Protein AF-A0A926BIT4-F1 (afdb_monomer)

Mean predicted aligned error: 15.92 Å

Secondary structure (DSSP, 8-state):
-------------------------EEEEEEEEEESSEEEEEEETTEEEEEESTTSEEEEEEEEESPPPSS----EEEEEE-SSEEEEEE---GGGTT-EEEEEE--SSS-EEEEEEEEEE---STTSSSTTSTTSSSSS-----------------

Structure (mmCIF, N/CA/C/O backbone):
data_AF-A0A926BIT4-F1
#
_entry.id   AF-A0A926BIT4-F1
#
loop_
_atom_site.group_PDB
_atom_site.id
_atom_site.type_symbol
_atom_site.label_atom_id
_atom_site.label_alt_id
_atom_site.label_comp_id
_atom_site.label_asym_id
_atom_site.label_entity_id
_atom_site.label_seq_id
_atom_site.pdbx_PDB_ins_code
_atom_site.Cartn_x
_atom_site.Cartn_y
_atom_site.Cartn_z
_atom_site.occupancy
_atom_site.B_iso_or_equiv
_atom_site.auth_seq_id
_atom_site.auth_comp_id
_atom_site.auth_asym_id
_atom_site.auth_atom_id
_atom_site.pdbx_PDB_model_num
ATOM 1 N N . MET A 1 1 ? 23.925 -54.158 18.207 1.00 44.38 1 MET A N 1
ATOM 2 C CA . MET A 1 1 ? 24.521 -53.912 16.873 1.00 44.38 1 MET A CA 1
ATOM 3 C C . MET A 1 1 ? 23.531 -54.494 15.870 1.00 44.38 1 MET A C 1
ATOM 5 O O . MET A 1 1 ? 23.246 -55.670 15.989 1.00 44.38 1 MET A O 1
ATOM 9 N N . THR A 1 2 ? 22.824 -53.754 15.017 1.00 40.56 2 THR A N 1
ATOM 10 C CA . THR A 1 2 ? 23.259 -52.629 14.176 1.00 40.56 2 THR A CA 1
ATOM 11 C C . THR A 1 2 ? 22.025 -51.840 13.711 1.00 40.56 2 THR A C 1
ATOM 13 O O . THR A 1 2 ? 21.039 -52.435 13.290 1.00 40.56 2 THR A O 1
ATOM 16 N N . VAL A 1 3 ? 22.087 -50.508 13.785 1.00 38.81 3 VAL A N 1
ATOM 17 C CA . VAL A 1 3 ? 21.097 -49.577 13.215 1.00 38.81 3 VAL A CA 1
ATOM 18 C C . VAL A 1 3 ? 21.279 -49.522 11.695 1.00 38.81 3 VAL A C 1
ATOM 20 O O . VAL A 1 3 ? 22.412 -49.386 11.233 1.00 38.81 3 VAL A O 1
ATOM 23 N N . ARG A 1 4 ? 20.191 -49.581 10.915 1.00 39.59 4 ARG A N 1
ATOM 24 C CA . ARG A 1 4 ? 20.174 -49.171 9.498 1.00 39.59 4 ARG A CA 1
ATOM 25 C C . ARG A 1 4 ? 18.898 -48.386 9.184 1.00 39.59 4 ARG A C 1
ATOM 27 O O . ARG A 1 4 ? 17.830 -48.672 9.710 1.00 39.59 4 ARG A O 1
ATOM 34 N N . SER A 1 5 ? 19.083 -47.345 8.388 1.00 43.12 5 SER A N 1
ATOM 35 C CA . SER A 1 5 ? 18.340 -46.089 8.378 1.00 43.12 5 SER A CA 1
ATOM 36 C C . SER A 1 5 ? 17.020 -46.077 7.591 1.00 43.12 5 SER A C 1
ATOM 38 O O . SER A 1 5 ? 16.909 -46.663 6.523 1.00 43.12 5 SER A O 1
ATOM 40 N N . ILE A 1 6 ? 16.066 -45.329 8.154 1.00 48.94 6 ILE A N 1
ATOM 41 C CA . ILE A 1 6 ? 15.167 -44.293 7.598 1.00 48.94 6 ILE A CA 1
ATOM 42 C C . ILE A 1 6 ? 15.120 -44.131 6.059 1.00 48.94 6 ILE A C 1
ATOM 44 O O . ILE A 1 6 ? 16.107 -43.717 5.461 1.00 48.94 6 ILE A O 1
ATOM 48 N N . LEU A 1 7 ? 13.942 -44.317 5.443 1.00 46.78 7 LEU A N 1
ATOM 49 C CA . LEU A 1 7 ? 13.045 -43.254 4.924 1.00 46.78 7 LEU A CA 1
ATOM 50 C C . LEU A 1 7 ? 11.909 -43.881 4.093 1.00 46.78 7 LEU A C 1
ATOM 52 O O . LEU A 1 7 ? 12.156 -44.559 3.102 1.00 46.78 7 LEU A O 1
ATOM 56 N N . GLY A 1 8 ? 10.654 -43.601 4.455 1.00 33.56 8 GLY A N 1
ATOM 57 C CA . GLY A 1 8 ? 9.483 -44.122 3.747 1.00 33.56 8 GLY A CA 1
ATOM 58 C C . GLY A 1 8 ? 8.245 -43.243 3.910 1.00 33.56 8 GLY A C 1
ATOM 59 O O . GLY A 1 8 ? 7.362 -43.578 4.679 1.00 33.56 8 GLY A O 1
ATOM 60 N N . ARG A 1 9 ? 8.239 -42.119 3.179 1.00 48.66 9 ARG A N 1
ATOM 61 C CA . ARG A 1 9 ? 7.095 -41.402 2.567 1.00 48.66 9 ARG A CA 1
ATOM 62 C C . ARG A 1 9 ? 5.834 -41.191 3.436 1.00 48.66 9 ARG A C 1
ATOM 64 O O . ARG A 1 9 ? 5.029 -42.089 3.637 1.00 48.66 9 ARG A O 1
ATOM 71 N N . PHE A 1 10 ? 5.618 -39.937 3.841 1.00 40.94 10 PHE A N 1
ATOM 72 C CA . PHE A 1 10 ? 4.396 -39.450 4.486 1.00 40.94 10 PHE A CA 1
ATOM 73 C C . PHE A 1 10 ? 3.155 -39.645 3.599 1.00 40.94 10 PHE A C 1
ATOM 75 O O . PHE A 1 10 ? 3.037 -39.015 2.551 1.00 40.94 10 PHE A O 1
ATOM 82 N N . ALA A 1 11 ? 2.198 -40.445 4.066 1.00 44.91 11 ALA A N 1
ATOM 83 C CA . ALA A 1 11 ? 0.800 -40.368 3.655 1.00 44.91 11 ALA A CA 1
ATOM 84 C C . ALA A 1 11 ? -0.010 -39.900 4.872 1.00 44.91 11 ALA A C 1
ATOM 86 O O . ALA A 1 11 ? -0.473 -40.703 5.676 1.00 44.91 11 ALA A O 1
ATOM 87 N N . GLY A 1 12 ? -0.097 -38.583 5.056 1.00 36.28 12 GLY A N 1
ATOM 88 C CA . GLY A 1 12 ? -0.934 -37.969 6.083 1.00 36.28 12 G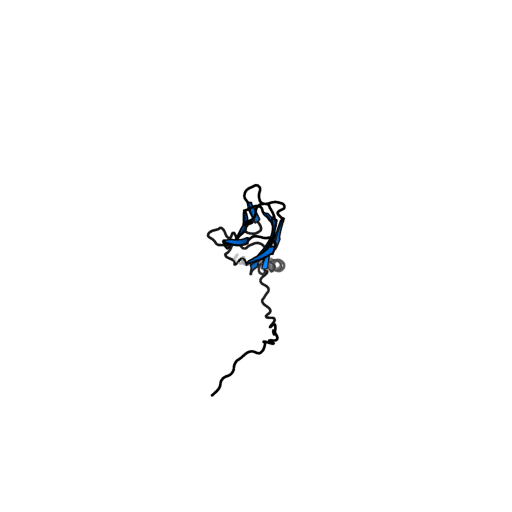LY A CA 1
ATOM 89 C C . GLY A 1 12 ? -2.209 -37.435 5.449 1.00 36.28 12 GLY A C 1
ATOM 90 O O . GLY A 1 12 ? -2.170 -36.431 4.744 1.00 36.28 12 GLY A O 1
ATOM 91 N N . VAL A 1 13 ? -3.329 -38.111 5.694 1.00 45.72 13 VAL A N 1
ATOM 92 C CA . VAL A 1 13 ? -4.675 -37.596 5.424 1.00 45.72 13 VAL A CA 1
ATOM 93 C C . VAL A 1 13 ? -4.857 -36.312 6.237 1.00 45.72 13 VAL A C 1
ATOM 95 O O . VAL A 1 13 ? -4.813 -36.344 7.466 1.00 45.72 13 VAL A O 1
ATOM 98 N N . ALA A 1 14 ? -5.039 -35.174 5.568 1.00 45.28 14 ALA A N 1
ATOM 99 C CA . ALA A 1 14 ? -5.371 -33.920 6.233 1.00 45.28 14 ALA A CA 1
ATOM 100 C C . ALA A 1 14 ? -6.859 -33.934 6.611 1.00 45.28 14 ALA A C 1
ATOM 102 O O . ALA A 1 14 ? -7.733 -33.664 5.789 1.00 45.28 14 ALA A O 1
ATOM 103 N N . MET A 1 15 ? -7.149 -34.274 7.865 1.00 38.84 15 MET A N 1
ATOM 104 C CA . MET A 1 15 ? -8.458 -34.066 8.475 1.00 38.84 15 MET A CA 1
ATOM 105 C C . MET A 1 15 ? -8.663 -32.556 8.665 1.00 38.84 15 MET A C 1
ATOM 107 O O . MET A 1 15 ? -8.082 -31.949 9.562 1.00 38.84 15 MET A O 1
ATOM 111 N N . LEU A 1 16 ? -9.452 -31.930 7.790 1.00 41.47 16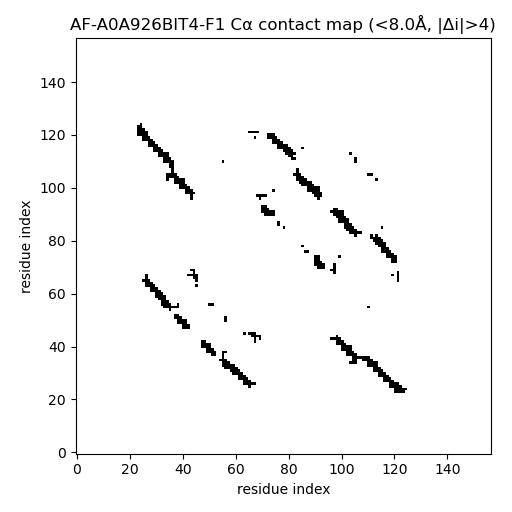 LEU A N 1
ATOM 112 C CA . LEU A 1 16 ? -9.848 -30.529 7.932 1.00 41.47 16 LEU A CA 1
ATOM 113 C C . LEU A 1 16 ? -10.933 -30.432 9.006 1.00 41.47 16 LEU A C 1
ATOM 115 O O . LEU A 1 16 ? -12.116 -30.626 8.740 1.00 41.47 16 LEU A O 1
ATOM 119 N N . LEU A 1 17 ? -10.520 -30.134 10.235 1.00 39.47 17 LEU A N 1
ATOM 120 C CA . LEU A 1 17 ? -11.434 -29.725 11.293 1.00 39.47 17 LEU A CA 1
ATOM 121 C C . LEU A 1 17 ? -11.994 -28.351 10.900 1.00 39.47 17 LEU A C 1
ATOM 123 O O . LEU A 1 17 ? -11.291 -27.343 10.971 1.00 39.47 17 LEU A O 1
ATOM 127 N N . THR A 1 18 ? -13.235 -28.304 10.417 1.00 40.53 18 THR A N 1
ATOM 128 C CA . THR A 1 18 ? -13.899 -27.036 10.097 1.00 40.53 18 THR A CA 1
ATOM 129 C C . THR A 1 18 ? -14.340 -26.397 11.406 1.00 40.53 18 THR A C 1
ATOM 131 O O . THR A 1 18 ? -15.462 -26.573 11.870 1.00 40.53 18 THR A O 1
ATOM 134 N N . LEU A 1 19 ? -13.420 -25.691 12.061 1.00 50.12 19 LEU A N 1
ATOM 135 C CA . LEU A 1 19 ? -13.803 -24.739 13.090 1.00 50.12 19 LEU A CA 1
ATOM 136 C C . LEU A 1 19 ? -14.620 -23.661 12.381 1.00 50.12 19 LEU A C 1
ATOM 138 O O . LEU A 1 19 ? -14.108 -23.006 11.472 1.00 50.12 19 LEU A O 1
ATOM 142 N N . SER A 1 20 ? -15.875 -23.477 12.783 1.00 48.88 20 SER A N 1
ATOM 143 C CA . SER A 1 20 ? -16.639 -22.278 12.450 1.00 48.88 20 SER A CA 1
ATOM 144 C C . SER A 1 20 ? -15.965 -21.093 13.139 1.00 48.88 20 SER A C 1
ATOM 146 O O . SER A 1 20 ? -16.382 -20.639 14.202 1.00 48.88 20 SER A O 1
ATOM 148 N N . VAL A 1 21 ? -14.857 -20.627 12.564 1.00 54.06 21 VAL A N 1
ATOM 149 C CA . VAL A 1 21 ? -14.321 -19.302 12.834 1.00 54.06 21 VAL A CA 1
ATOM 150 C C . VAL A 1 21 ? -15.447 -18.371 12.418 1.00 54.06 21 VAL A C 1
ATOM 152 O O . VAL A 1 21 ? -15.807 -18.350 11.242 1.00 54.06 21 VAL A O 1
ATOM 155 N N . GLY A 1 22 ? -16.060 -17.675 13.381 1.00 46.88 22 GLY A N 1
ATOM 156 C CA . GLY A 1 22 ? -16.948 -16.562 13.063 1.00 46.88 22 GLY A CA 1
ATOM 157 C C . GLY A 1 22 ? -16.203 -15.710 12.050 1.00 46.88 22 GLY A C 1
ATOM 158 O O . GLY A 1 22 ? -15.082 -15.287 12.337 1.00 46.88 22 GLY A O 1
ATOM 159 N N . ILE A 1 23 ? -16.732 -15.625 10.829 1.00 50.28 23 ILE A N 1
ATOM 160 C CA . ILE A 1 23 ? -16.006 -15.038 9.711 1.00 50.28 23 ILE A CA 1
ATOM 161 C C . ILE A 1 23 ? -15.814 -13.580 10.096 1.00 50.28 23 ILE A C 1
ATOM 163 O O . ILE A 1 23 ? -16.742 -12.785 10.016 1.00 50.28 23 ILE A O 1
ATOM 167 N N . ALA A 1 24 ? -14.619 -13.232 10.575 1.00 54.66 24 ALA A N 1
ATOM 168 C CA . ALA A 1 24 ? -14.216 -11.848 10.627 1.00 54.66 24 ALA A CA 1
ATOM 169 C C . ALA A 1 24 ? -14.373 -11.364 9.189 1.00 54.66 24 ALA A C 1
ATOM 171 O O . ALA A 1 24 ? -13.688 -11.878 8.305 1.00 54.66 24 ALA A O 1
ATOM 172 N N . HIS A 1 25 ? -15.327 -10.464 8.941 1.00 62.84 25 HIS A N 1
ATOM 173 C CA . HIS A 1 25 ? -15.487 -9.885 7.616 1.00 62.84 25 HIS A CA 1
ATOM 174 C C . HIS A 1 25 ? -14.134 -9.274 7.249 1.00 62.84 25 HIS A C 1
ATOM 176 O O . HIS A 1 25 ? -13.646 -8.360 7.919 1.00 62.84 25 HIS A O 1
ATOM 182 N N . ALA A 1 26 ? -13.453 -9.890 6.290 1.00 77.62 26 ALA A N 1
ATOM 183 C CA . ALA A 1 26 ? -12.138 -9.466 5.865 1.00 77.62 26 ALA A CA 1
ATOM 184 C C . ALA A 1 26 ? -12.333 -8.354 4.837 1.00 77.62 26 ALA A C 1
ATOM 186 O O . ALA A 1 26 ? -13.083 -8.531 3.881 1.00 77.62 26 ALA A O 1
ATOM 187 N N . GLY A 1 27 ? -11.685 -7.211 5.042 1.00 89.88 27 GLY A N 1
ATOM 188 C CA . GLY A 1 27 ? -11.585 -6.202 3.999 1.00 89.88 27 GLY A CA 1
ATOM 189 C C . GLY A 1 27 ? -10.486 -6.578 3.011 1.00 89.88 27 GLY A C 1
ATOM 190 O O . GLY A 1 27 ? -9.495 -7.229 3.377 1.00 89.88 27 GLY A O 1
ATOM 191 N N . THR A 1 28 ? -10.662 -6.183 1.755 1.00 92.50 28 THR A N 1
ATOM 192 C CA . THR A 1 28 ? -9.705 -6.429 0.683 1.00 92.50 28 THR A CA 1
ATOM 193 C C . THR A 1 28 ? -9.473 -5.194 -0.177 1.00 92.50 28 THR A C 1
ATOM 195 O O . THR A 1 28 ? -10.351 -4.361 -0.374 1.00 92.50 28 THR A O 1
ATOM 198 N N . LEU A 1 29 ? -8.262 -5.081 -0.712 1.00 92.88 29 LEU A N 1
ATOM 199 C CA . LEU A 1 29 ? -7.938 -4.172 -1.807 1.00 92.88 29 LEU A CA 1
ATOM 200 C C . LEU A 1 29 ? -7.315 -5.010 -2.909 1.00 92.88 29 LEU A C 1
ATOM 202 O O . LEU A 1 29 ? -6.275 -5.623 -2.678 1.00 92.88 29 LEU A O 1
ATOM 206 N N . ARG A 1 30 ? -7.874 -4.975 -4.114 1.00 94.62 30 ARG A N 1
ATOM 207 C CA . ARG A 1 30 ? -7.200 -5.476 -5.312 1.00 94.62 30 ARG A CA 1
ATOM 208 C C . ARG A 1 30 ? -6.654 -4.303 -6.102 1.00 94.62 30 ARG A C 1
ATOM 210 O O . ARG A 1 30 ? -7.400 -3.388 -6.437 1.00 94.62 30 ARG A O 1
ATOM 217 N N . TRP A 1 31 ? -5.370 -4.334 -6.433 1.00 94.44 31 TRP A N 1
ATOM 218 C CA . TRP A 1 31 ? -4.724 -3.302 -7.238 1.00 94.44 31 TRP A CA 1
ATOM 219 C C . TRP A 1 31 ? -4.018 -3.924 -8.438 1.00 94.44 31 TRP A C 1
ATOM 221 O O . TRP A 1 31 ? -3.381 -4.972 -8.329 1.00 94.44 31 TRP A O 1
ATOM 231 N N . THR A 1 32 ? -4.099 -3.258 -9.588 1.00 94.69 32 THR A N 1
ATOM 232 C CA . THR A 1 32 ? -3.297 -3.584 -10.771 1.00 94.69 32 THR A CA 1
ATOM 233 C C . THR A 1 32 ? -2.823 -2.315 -11.459 1.00 94.69 32 THR A C 1
ATOM 235 O O . THR A 1 32 ? -3.515 -1.302 -11.410 1.00 94.69 32 THR A O 1
ATOM 238 N N . GLY A 1 33 ? -1.691 -2.377 -12.149 1.00 92.19 33 GLY A N 1
ATOM 239 C CA . GLY A 1 33 ? -1.174 -1.257 -12.932 1.00 92.19 33 GLY A CA 1
ATOM 240 C C . GLY A 1 33 ? 0.144 -1.604 -13.606 1.00 92.19 33 GLY A C 1
ATOM 241 O O . GLY A 1 33 ? 0.788 -2.593 -13.261 1.00 92.19 33 GLY A O 1
ATOM 242 N N . GLU A 1 34 ? 0.535 -0.806 -14.585 1.00 92.06 34 GLU A N 1
ATOM 243 C CA . GLU A 1 34 ? 1.887 -0.832 -15.135 1.00 92.06 34 GLU A CA 1
ATOM 244 C C . GLU A 1 34 ? 2.807 0.002 -14.253 1.00 92.06 34 GLU A C 1
ATOM 246 O O . GLU A 1 34 ? 2.428 1.110 -13.880 1.00 92.06 34 GLU A O 1
ATOM 251 N N . VAL A 1 35 ? 3.986 -0.530 -13.927 1.00 90.31 35 VAL A N 1
ATOM 252 C CA . VAL A 1 35 ? 5.017 0.140 -13.127 1.00 90.31 35 VAL A CA 1
ATOM 253 C C . VAL A 1 35 ? 6.326 0.165 -13.913 1.00 90.31 35 VAL A C 1
ATOM 255 O O . VAL A 1 35 ? 6.738 -0.865 -14.439 1.00 90.31 35 VAL A O 1
ATOM 258 N N . ASP A 1 36 ? 6.945 1.339 -13.991 1.00 88.62 36 ASP A N 1
ATOM 259 C CA . ASP A 1 36 ? 8.301 1.598 -14.483 1.00 88.62 36 ASP A CA 1
ATOM 260 C C . ASP A 1 36 ? 9.112 2.147 -13.296 1.00 88.62 36 ASP A C 1
ATOM 262 O O . ASP A 1 36 ? 8.757 3.191 -12.736 1.00 88.62 36 ASP A O 1
ATOM 266 N N . ASP A 1 37 ? 10.138 1.406 -12.873 1.00 88.56 37 ASP A N 1
ATOM 267 C CA . ASP A 1 37 ? 10.959 1.628 -11.671 1.00 88.56 37 ASP A CA 1
ATOM 268 C C . ASP A 1 37 ? 10.237 1.425 -10.321 1.00 88.56 37 ASP A C 1
ATOM 270 O O . ASP A 1 37 ? 10.313 0.346 -9.731 1.00 88.56 37 ASP A O 1
ATOM 274 N N . THR A 1 38 ? 9.543 2.431 -9.779 1.00 90.19 38 THR A N 1
ATOM 275 C CA . THR A 1 38 ? 9.002 2.355 -8.407 1.00 90.19 38 THR A CA 1
ATOM 276 C C . THR A 1 38 ? 7.637 3.029 -8.260 1.00 90.19 38 THR A C 1
ATOM 278 O O . THR A 1 38 ? 7.417 4.166 -8.688 1.00 90.19 38 THR A O 1
ATOM 281 N N . ALA A 1 39 ? 6.730 2.344 -7.559 1.00 90.38 39 ALA A N 1
ATOM 282 C CA . ALA A 1 39 ? 5.408 2.832 -7.185 1.00 90.38 39 ALA A CA 1
ATOM 283 C C . ALA A 1 39 ? 5.149 2.662 -5.682 1.00 90.38 39 ALA A C 1
ATOM 285 O O . ALA A 1 39 ? 5.403 1.597 -5.117 1.00 90.38 39 ALA A O 1
ATOM 286 N N . ILE A 1 40 ? 4.603 3.699 -5.043 1.00 92.12 40 ILE A N 1
ATOM 287 C CA . ILE A 1 40 ? 4.195 3.700 -3.635 1.00 92.12 40 ILE A CA 1
ATOM 288 C C . ILE A 1 40 ? 2.681 3.855 -3.553 1.00 92.12 40 ILE A C 1
ATOM 290 O O . ILE A 1 40 ? 2.107 4.856 -3.979 1.00 92.12 40 ILE A O 1
ATOM 294 N N . ILE A 1 41 ? 2.020 2.867 -2.970 1.00 91.19 41 ILE A N 1
ATOM 295 C CA . ILE A 1 41 ? 0.566 2.813 -2.857 1.00 91.19 41 ILE A CA 1
ATOM 296 C C . ILE A 1 41 ? 0.206 2.974 -1.388 1.00 91.19 41 ILE A C 1
ATOM 298 O O . ILE A 1 41 ? 0.688 2.225 -0.540 1.00 91.19 41 ILE A O 1
ATOM 302 N N . ARG A 1 42 ? -0.612 3.982 -1.091 1.00 93.56 42 ARG A N 1
ATOM 303 C CA . ARG A 1 42 ? -1.097 4.299 0.252 1.00 93.56 42 ARG A CA 1
ATOM 304 C C . ARG A 1 42 ? -2.593 4.033 0.318 1.00 93.56 42 ARG A C 1
ATOM 306 O O . ARG A 1 42 ? -3.325 4.497 -0.553 1.00 93.56 42 ARG A O 1
ATOM 313 N N . LEU A 1 43 ? -3.021 3.296 1.332 1.00 90.69 43 LEU A N 1
ATOM 314 C CA . LEU A 1 43 ? -4.426 3.008 1.607 1.00 90.69 43 LEU A CA 1
ATOM 315 C C . LEU A 1 43 ? -4.771 3.508 3.009 1.00 90.69 43 LEU A C 1
ATOM 317 O O . LEU A 1 43 ? -4.148 3.061 3.976 1.00 90.69 43 LEU A O 1
ATOM 321 N N . ASP A 1 44 ? -5.774 4.374 3.111 1.00 87.25 44 ASP A N 1
ATOM 322 C CA . ASP A 1 44 ? -6.381 4.813 4.366 1.00 87.25 44 ASP A CA 1
ATOM 323 C C . ASP A 1 44 ? -7.911 4.754 4.244 1.00 87.25 44 ASP A C 1
ATOM 325 O O . ASP A 1 44 ? -8.494 5.265 3.295 1.00 87.25 44 ASP A O 1
ATOM 329 N N . GLY A 1 45 ? -8.599 4.051 5.148 1.00 83.94 45 GLY A N 1
ATOM 330 C CA . GLY A 1 45 ? -10.040 3.831 4.987 1.00 83.94 45 GLY A CA 1
ATOM 331 C C . GLY A 1 45 ? -10.389 3.135 3.662 1.00 83.94 45 GLY A C 1
ATOM 332 O O . GLY A 1 45 ? -9.987 1.998 3.421 1.00 83.94 45 GLY A O 1
ATOM 333 N N . ARG A 1 46 ? -11.172 3.815 2.816 1.00 78.75 46 ARG A N 1
ATOM 334 C CA . ARG A 1 46 ? -11.439 3.412 1.418 1.00 78.75 46 ARG A CA 1
ATOM 335 C C . ARG A 1 46 ? -10.653 4.242 0.404 1.00 78.75 46 ARG A C 1
ATOM 337 O O . ARG A 1 46 ? -10.712 3.964 -0.792 1.00 78.75 46 ARG A O 1
ATOM 344 N N . ASP A 1 47 ? -9.946 5.258 0.876 1.00 74.81 47 ASP A N 1
ATOM 345 C CA . ASP A 1 47 ? -9.198 6.167 0.037 1.00 74.81 47 ASP A CA 1
ATOM 346 C C . ASP A 1 47 ? -7.859 5.522 -0.320 1.00 74.81 47 ASP A C 1
ATOM 348 O O . ASP A 1 47 ? -7.023 5.200 0.527 1.00 74.81 47 ASP A O 1
ATOM 352 N N . LEU A 1 48 ? -7.664 5.307 -1.620 1.00 76.12 48 LEU A N 1
ATOM 353 C CA . LEU A 1 48 ? -6.407 4.825 -2.164 1.00 76.12 48 LEU A CA 1
ATOM 354 C C . LEU A 1 48 ? -5.694 5.964 -2.877 1.00 76.12 48 LEU A C 1
ATOM 356 O O . LEU A 1 48 ? -6.195 6.543 -3.842 1.00 76.12 48 LEU A O 1
ATOM 360 N N . ARG A 1 49 ? -4.473 6.249 -2.432 1.00 77.75 49 ARG A N 1
ATOM 361 C CA . ARG A 1 49 ? -3.569 7.204 -3.069 1.00 77.75 49 ARG A CA 1
ATOM 362 C C . ARG A 1 49 ? -2.355 6.456 -3.593 1.00 77.75 49 ARG A C 1
ATOM 364 O O . ARG A 1 49 ? -1.470 6.063 -2.834 1.00 77.75 49 ARG A O 1
ATOM 371 N N . ALA A 1 50 ? -2.299 6.270 -4.906 1.00 66.56 50 ALA A N 1
ATOM 372 C CA . ALA A 1 50 ? -1.110 5.765 -5.578 1.00 66.56 50 ALA A CA 1
ATOM 373 C C . ALA A 1 50 ? -0.218 6.945 -5.979 1.00 66.56 50 ALA A C 1
ATOM 375 O O . ALA A 1 50 ? -0.660 7.851 -6.682 1.00 66.56 50 ALA A O 1
ATOM 376 N N . ASN A 1 51 ? 1.035 6.934 -5.532 1.00 65.44 51 ASN A N 1
ATOM 377 C CA . ASN A 1 51 ? 2.054 7.879 -5.962 1.00 65.44 51 ASN A CA 1
ATOM 378 C C . ASN A 1 51 ? 3.267 7.103 -6.492 1.00 65.44 51 ASN A C 1
ATOM 380 O O . ASN A 1 51 ? 3.892 6.337 -5.765 1.00 65.44 51 ASN A O 1
ATOM 384 N N . GLY A 1 52 ? 3.591 7.287 -7.765 1.00 57.06 52 GLY A N 1
ATOM 385 C CA . GLY A 1 52 ? 4.850 6.834 -8.357 1.00 57.06 52 GLY A CA 1
ATOM 386 C C . GLY A 1 52 ? 5.655 8.042 -8.813 1.00 57.06 52 GLY A C 1
ATOM 387 O O . GLY A 1 52 ? 5.130 9.156 -8.839 1.00 57.06 52 GLY A O 1
ATOM 388 N N . ASN A 1 53 ? 6.900 7.845 -9.248 1.00 53.94 53 ASN A N 1
ATOM 389 C CA . ASN A 1 53 ? 7.541 8.876 -10.067 1.00 53.94 53 ASN A CA 1
ATOM 390 C C . ASN A 1 53 ? 6.596 9.167 -11.244 1.00 53.94 53 ASN A C 1
ATOM 392 O O . ASN A 1 53 ? 6.223 8.239 -11.951 1.00 53.94 53 ASN A O 1
ATOM 396 N N . MET A 1 54 ? 6.159 10.419 -11.411 1.00 43.22 54 MET A N 1
ATOM 397 C CA . MET A 1 54 ? 4.998 10.898 -12.198 1.00 43.22 54 MET A CA 1
ATOM 398 C C . MET A 1 54 ? 4.792 10.357 -13.640 1.00 43.22 54 MET A C 1
ATOM 400 O O . MET A 1 54 ? 3.786 10.681 -14.263 1.00 43.22 54 MET A O 1
ATOM 404 N N . ARG A 1 55 ? 5.700 9.539 -14.191 1.00 51.91 55 ARG A N 1
ATOM 405 C CA . ARG A 1 55 ? 5.603 8.855 -15.500 1.00 51.91 55 ARG A CA 1
ATOM 406 C C . ARG A 1 55 ? 5.491 7.318 -15.430 1.00 51.91 55 ARG A C 1
ATOM 408 O O . ARG A 1 55 ? 5.244 6.699 -16.470 1.00 51.91 55 ARG A O 1
ATOM 415 N N . GLY A 1 56 ? 5.686 6.727 -14.249 1.00 63.94 56 GLY A N 1
ATOM 416 C CA . GLY A 1 56 ? 5.958 5.301 -14.063 1.00 63.94 56 GLY A CA 1
ATOM 417 C C . GLY A 1 56 ? 4.772 4.433 -13.655 1.00 63.94 56 GLY A C 1
ATOM 418 O O . GLY A 1 56 ? 4.864 3.232 -13.832 1.00 63.94 56 GLY A O 1
ATOM 419 N N . ILE A 1 57 ? 3.651 4.992 -13.179 1.00 79.38 57 ILE A N 1
ATOM 420 C CA . ILE A 1 57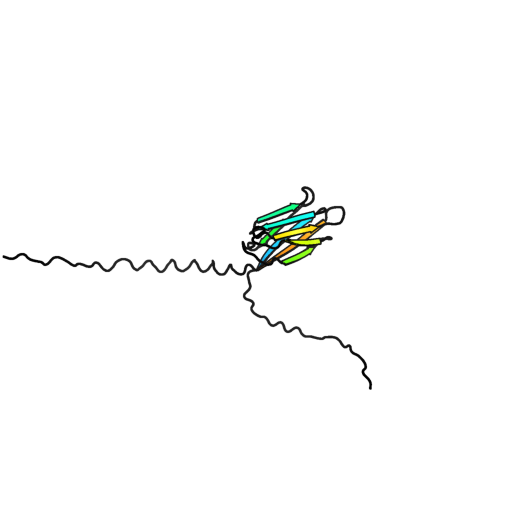 ? 2.414 4.216 -12.982 1.00 79.38 57 ILE A CA 1
ATOM 421 C C . ILE A 1 57 ? 1.440 4.513 -14.119 1.00 79.38 57 ILE A C 1
ATOM 423 O O . ILE A 1 57 ? 1.057 5.667 -14.310 1.00 79.38 57 ILE A O 1
ATOM 427 N N . ARG A 1 58 ? 1.004 3.487 -14.854 1.00 86.19 58 ARG A N 1
ATOM 428 C CA . ARG A 1 58 ? 0.010 3.623 -15.937 1.00 86.19 58 ARG A CA 1
ATOM 429 C C . ARG A 1 58 ? -1.088 2.582 -15.806 1.00 86.19 58 ARG A C 1
ATOM 431 O O . ARG A 1 58 ? -0.891 1.537 -15.194 1.00 86.19 58 ARG A O 1
ATOM 438 N N . ASN A 1 59 ? -2.256 2.870 -16.382 1.00 87.69 59 ASN A N 1
ATOM 439 C CA . ASN A 1 59 ? -3.391 1.940 -16.432 1.00 87.69 59 ASN A CA 1
ATOM 440 C C . ASN A 1 59 ? -3.775 1.357 -15.056 1.00 87.69 59 ASN A C 1
ATOM 442 O O . ASN A 1 59 ? -4.215 0.209 -14.963 1.00 87.69 59 ASN A O 1
ATOM 446 N N . ALA A 1 60 ? -3.581 2.139 -13.987 1.00 88.56 60 ALA A N 1
ATOM 447 C CA . ALA A 1 60 ? -3.842 1.685 -12.634 1.00 88.56 60 ALA A CA 1
ATOM 448 C C . ALA A 1 60 ? -5.345 1.530 -12.395 1.00 88.56 60 ALA A C 1
ATOM 450 O O . ALA A 1 60 ? -6.141 2.410 -12.725 1.00 88.56 60 ALA A O 1
ATOM 451 N N . ARG A 1 61 ? -5.724 0.401 -11.806 1.00 90.06 61 ARG A N 1
ATOM 452 C CA . ARG A 1 61 ? -7.089 0.086 -11.388 1.00 90.06 61 ARG A CA 1
ATOM 453 C C . ARG A 1 61 ? -7.040 -0.471 -9.984 1.00 90.06 61 ARG A C 1
ATOM 455 O O . ARG A 1 61 ? -6.150 -1.262 -9.670 1.00 90.06 61 ARG A O 1
ATOM 462 N N . PHE A 1 62 ? -8.016 -0.095 -9.178 1.00 89.56 62 PHE A N 1
ATOM 463 C CA . PHE A 1 62 ? -8.161 -0.630 -7.843 1.00 89.56 62 PHE A CA 1
ATOM 464 C C . PHE A 1 62 ? -9.623 -0.863 -7.504 1.00 89.56 62 PHE A C 1
ATOM 466 O O . PHE A 1 62 ? -10.506 -0.218 -8.065 1.00 89.56 62 PHE A O 1
ATOM 473 N N . ASP A 1 63 ? -9.836 -1.801 -6.596 1.00 88.62 63 ASP A N 1
ATOM 474 C CA . ASP A 1 63 ? -11.135 -2.140 -6.043 1.00 88.62 63 ASP A CA 1
ATOM 475 C C . ASP A 1 63 ? -10.962 -2.427 -4.553 1.00 88.62 63 ASP A C 1
ATOM 477 O O . ASP A 1 63 ? -10.063 -3.185 -4.180 1.00 88.62 63 ASP A O 1
ATOM 481 N N . VAL A 1 64 ? -11.761 -1.771 -3.715 1.00 86.94 64 VAL A N 1
ATOM 482 C CA . VAL A 1 64 ? -11.677 -1.861 -2.253 1.00 86.94 64 VAL A CA 1
ATOM 483 C C . VAL A 1 64 ? -13.008 -2.374 -1.729 1.00 86.94 64 VAL A C 1
ATOM 485 O O . VAL A 1 64 ? -14.026 -1.694 -1.860 1.00 86.94 64 VAL A O 1
ATOM 488 N N . ASP A 1 65 ? -12.973 -3.533 -1.082 1.00 87.12 65 ASP A N 1
ATOM 489 C CA . ASP A 1 65 ? -14.106 -4.108 -0.367 1.00 87.12 65 ASP A CA 1
ATOM 490 C C . ASP A 1 65 ? -13.863 -4.039 1.146 1.00 87.12 65 ASP A C 1
ATOM 492 O O . ASP A 1 65 ? -12.833 -4.483 1.649 1.00 87.12 65 ASP A O 1
ATOM 496 N N . GLY A 1 66 ? -14.800 -3.450 1.886 1.00 83.50 66 GLY A N 1
ATOM 497 C CA . GLY A 1 66 ? -14.595 -3.077 3.288 1.00 83.50 66 GLY A CA 1
ATOM 498 C C . GLY A 1 66 ? -13.630 -1.892 3.457 1.00 83.50 66 GLY A C 1
ATOM 499 O O . GLY A 1 66 ? -12.686 -1.696 2.704 1.00 83.50 66 GLY A O 1
ATOM 500 N N . ALA A 1 67 ? -13.875 -1.032 4.447 1.00 85.56 67 ALA A N 1
ATOM 501 C CA . ALA A 1 67 ? -12.939 0.054 4.752 1.00 85.56 67 ALA A CA 1
ATOM 502 C C . ALA A 1 67 ? -11.766 -0.471 5.589 1.00 85.56 67 ALA A C 1
ATOM 504 O O . ALA A 1 67 ? -11.988 -1.257 6.515 1.00 85.56 67 ALA A O 1
ATOM 505 N N . LEU A 1 68 ? -10.548 0.007 5.328 1.00 86.31 68 LEU A N 1
ATOM 506 C CA . LEU A 1 68 ? -9.425 -0.178 6.239 1.00 86.31 68 LEU A CA 1
ATOM 507 C C . LEU A 1 68 ? -9.735 0.539 7.569 1.00 86.31 68 LEU A C 1
ATOM 509 O O . LEU A 1 68 ? -10.037 1.735 7.564 1.00 86.31 68 LEU A O 1
ATOM 513 N N . PRO A 1 69 ? -9.694 -0.143 8.724 1.00 86.44 69 PRO A N 1
ATOM 514 C CA . PRO A 1 69 ? -10.097 0.472 9.977 1.00 86.44 69 PRO A CA 1
ATOM 515 C C . PRO A 1 69 ? -9.172 1.609 10.409 1.00 86.44 69 PRO A C 1
ATOM 517 O O . PRO A 1 69 ? -7.953 1.517 10.302 1.00 86.44 69 PRO A O 1
ATOM 520 N N . ASN A 1 70 ? -9.746 2.626 11.048 1.00 88.38 70 ASN A N 1
ATOM 521 C CA . ASN A 1 70 ? -9.024 3.698 11.744 1.00 88.38 70 ASN A CA 1
ATOM 522 C C . ASN A 1 70 ? -8.444 3.238 13.100 1.00 88.38 70 ASN A C 1
ATOM 524 O O . ASN A 1 70 ? -8.557 3.918 14.122 1.00 88.38 70 ASN A O 1
ATOM 528 N N . ARG A 1 71 ? -7.873 2.035 13.121 1.00 87.19 71 ARG A N 1
ATOM 529 C CA . ARG A 1 71 ? -7.201 1.414 14.264 1.00 87.19 71 ARG A CA 1
ATOM 530 C C . ARG A 1 71 ? -6.105 0.483 13.743 1.00 87.19 71 ARG A C 1
ATOM 532 O O . ARG A 1 71 ? -6.175 0.068 12.587 1.00 87.19 71 ARG A O 1
ATOM 539 N N . PRO A 1 72 ? -5.123 0.094 14.570 1.00 88.25 72 PRO A N 1
ATOM 540 C CA . PRO A 1 72 ? -4.095 -0.835 14.128 1.00 88.25 72 PRO A CA 1
ATOM 541 C C . PRO A 1 72 ? -4.725 -2.174 13.736 1.00 88.25 72 PRO A C 1
ATOM 543 O O . PRO A 1 72 ? -5.433 -2.797 14.532 1.00 88.25 72 PRO A O 1
ATOM 546 N N . VAL A 1 73 ? -4.460 -2.608 12.508 1.00 90.62 73 VAL A N 1
ATOM 547 C CA . VAL A 1 73 ? -4.822 -3.929 11.988 1.00 90.62 73 VAL A CA 1
ATOM 548 C C . VAL A 1 73 ? -3.633 -4.504 11.235 1.00 90.62 73 VAL A C 1
ATOM 550 O O . VAL A 1 73 ? -2.774 -3.764 10.756 1.00 90.62 73 VAL A O 1
ATOM 553 N N . ARG A 1 74 ? -3.571 -5.833 11.131 1.00 93.31 74 ARG A N 1
ATOM 554 C CA . ARG A 1 74 ? -2.549 -6.489 10.319 1.00 93.31 74 ARG A CA 1
ATOM 555 C C . ARG A 1 74 ? -3.041 -6.590 8.884 1.00 93.31 74 ARG A C 1
ATOM 557 O O . ARG A 1 74 ? -3.986 -7.325 8.611 1.00 93.31 74 ARG A O 1
ATOM 564 N N . VAL A 1 75 ? -2.354 -5.897 7.987 1.00 94.19 75 VAL A N 1
ATOM 565 C CA . VAL A 1 75 ? -2.539 -6.038 6.544 1.00 94.19 75 VAL A CA 1
ATOM 566 C C . VAL A 1 75 ? -1.594 -7.117 6.033 1.00 94.19 75 VAL A C 1
ATOM 568 O O . VAL A 1 75 ? -0.401 -7.129 6.359 1.00 94.19 75 VAL A O 1
ATOM 571 N N . ARG A 1 76 ? -2.135 -8.038 5.240 1.00 96.00 76 ARG A N 1
ATOM 572 C CA . ARG A 1 76 ? -1.405 -9.108 4.555 1.00 96.00 76 ARG A CA 1
ATOM 573 C C . ARG A 1 76 ? -1.376 -8.809 3.064 1.00 96.00 76 ARG A C 1
ATOM 575 O O . ARG A 1 76 ? -2.340 -8.261 2.540 1.00 96.00 76 ARG A O 1
ATOM 582 N N . LEU A 1 77 ? -0.283 -9.174 2.402 1.00 95.31 77 LEU A N 1
ATOM 583 C CA . LEU A 1 77 ? -0.080 -8.947 0.976 1.00 95.31 77 LEU A CA 1
ATOM 584 C C . LEU A 1 77 ? -0.001 -10.277 0.233 1.00 95.31 77 LEU A C 1
ATOM 586 O O . LEU A 1 77 ? 0.773 -11.156 0.610 1.00 95.31 77 LEU A O 1
ATOM 590 N N . VAL A 1 78 ? -0.774 -10.388 -0.841 1.00 96.25 78 VAL A N 1
ATOM 591 C CA . VAL A 1 78 ? -0.733 -11.497 -1.793 1.00 96.25 78 VAL A CA 1
ATOM 592 C C . VAL A 1 78 ? -0.365 -10.922 -3.152 1.00 96.25 78 VAL A C 1
ATOM 594 O O . VAL A 1 78 ? -1.122 -10.152 -3.737 1.00 96.25 78 VAL A O 1
ATOM 597 N N . LYS A 1 79 ? 0.813 -11.272 -3.662 1.00 94.94 79 LYS A N 1
ATOM 598 C CA . LYS A 1 79 ? 1.230 -10.875 -5.007 1.00 94.94 79 LYS A CA 1
ATOM 599 C C . LYS A 1 79 ? 0.530 -11.769 -6.032 1.00 94.94 79 LYS A C 1
ATOM 601 O O . LYS A 1 79 ? 0.670 -12.985 -5.970 1.00 94.94 79 LYS A O 1
ATOM 606 N N . GLU A 1 80 ? -0.184 -11.170 -6.981 1.00 94.69 80 GLU A N 1
ATOM 607 C CA . GLU A 1 80 ? -0.844 -11.898 -8.076 1.00 94.69 80 GLU A CA 1
ATOM 608 C C . GLU A 1 80 ? 0.042 -11.978 -9.326 1.00 94.69 80 GLU A C 1
ATOM 610 O O . GLU A 1 80 ? -0.022 -12.948 -10.076 1.00 94.69 80 GLU A O 1
ATOM 615 N N . GLY A 1 81 ? 0.886 -10.968 -9.568 1.00 90.56 81 GLY A N 1
ATOM 616 C CA . GLY A 1 81 ? 1.747 -10.945 -10.747 1.00 90.56 81 GLY A CA 1
ATOM 617 C C . GLY A 1 81 ? 2.716 -9.767 -10.799 1.00 90.56 81 GLY A C 1
ATOM 618 O O . GLY A 1 81 ? 2.652 -8.840 -9.989 1.00 90.56 81 GLY A O 1
ATOM 619 N N . GLY A 1 82 ? 3.622 -9.823 -11.774 1.00 92.81 82 GLY A N 1
ATOM 620 C CA . GLY A 1 82 ? 4.689 -8.846 -11.989 1.00 92.81 82 GLY A CA 1
ATOM 621 C C . GLY A 1 82 ? 6.077 -9.435 -11.740 1.00 92.81 82 GLY A C 1
ATOM 622 O O . GLY A 1 82 ? 6.258 -10.331 -10.911 1.00 92.81 82 GLY A O 1
ATOM 623 N N . ARG A 1 83 ? 7.065 -8.941 -12.484 1.00 91.50 83 ARG A N 1
ATOM 624 C CA . ARG A 1 83 ? 8.437 -9.482 -12.507 1.00 91.50 83 ARG A CA 1
ATOM 625 C C . ARG A 1 83 ? 9.284 -9.109 -11.291 1.00 91.50 83 ARG A C 1
ATOM 627 O O . ARG A 1 83 ? 10.106 -9.910 -10.869 1.00 91.50 83 ARG A O 1
ATOM 634 N N . GLY A 1 84 ? 9.079 -7.917 -10.741 1.00 92.25 84 GLY A N 1
ATOM 635 C CA . GLY A 1 84 ? 9.826 -7.409 -9.591 1.00 92.25 84 GLY A CA 1
ATOM 636 C C . GLY A 1 84 ? 9.105 -7.617 -8.262 1.00 92.25 84 GLY A C 1
ATOM 637 O O . GLY A 1 84 ? 8.268 -8.510 -8.131 1.00 92.25 84 GLY A O 1
ATOM 638 N N . ASP A 1 85 ? 9.408 -6.787 -7.273 1.00 93.31 85 ASP A N 1
ATOM 639 C CA . ASP A 1 85 ? 8.978 -6.999 -5.890 1.00 93.31 85 ASP A CA 1
ATOM 640 C C . ASP A 1 85 ? 7.705 -6.220 -5.551 1.00 93.31 85 ASP A C 1
ATOM 642 O O . ASP A 1 85 ? 7.479 -5.116 -6.052 1.00 93.31 85 ASP A O 1
ATOM 646 N N . VAL A 1 86 ? 6.887 -6.797 -4.669 1.00 95.50 86 VAL A N 1
ATOM 647 C CA . VAL A 1 86 ? 5.759 -6.112 -4.032 1.00 95.50 86 VAL A CA 1
ATOM 648 C C . VAL A 1 86 ? 5.827 -6.387 -2.538 1.00 95.50 86 VAL A C 1
ATOM 650 O O . VAL A 1 86 ? 5.821 -7.546 -2.126 1.00 95.50 86 VAL A O 1
ATOM 653 N N . GLU A 1 87 ? 5.886 -5.338 -1.727 1.00 96.19 87 GLU A N 1
ATOM 654 C CA . GLU A 1 87 ? 6.077 -5.470 -0.283 1.00 96.19 87 GLU A CA 1
ATOM 655 C C . GLU A 1 87 ? 5.321 -4.396 0.503 1.00 96.19 87 GLU A C 1
ATOM 657 O O . GLU A 1 87 ? 5.103 -3.281 0.027 1.00 96.19 87 GLU A O 1
ATOM 662 N N . ILE A 1 88 ? 4.942 -4.728 1.736 1.00 96.38 88 ILE A N 1
ATOM 663 C CA . ILE A 1 88 ? 4.392 -3.755 2.681 1.00 96.38 88 ILE A CA 1
ATOM 664 C C . ILE A 1 88 ? 5.565 -3.037 3.349 1.00 96.38 88 ILE A C 1
ATOM 666 O O . ILE A 1 88 ? 6.318 -3.658 4.097 1.00 96.38 88 ILE A O 1
ATOM 670 N N . LEU A 1 89 ? 5.690 -1.733 3.111 1.00 95.88 89 LEU A N 1
ATOM 671 C CA . LEU A 1 89 ? 6.662 -0.881 3.795 1.00 95.88 89 LEU A CA 1
ATOM 672 C C . LEU A 1 89 ? 6.185 -0.483 5.190 1.00 95.88 89 LEU A C 1
ATOM 674 O O . LEU A 1 89 ? 6.979 -0.451 6.127 1.00 95.88 89 LEU A O 1
ATOM 678 N N . GLU A 1 90 ? 4.891 -0.193 5.337 1.00 96.50 90 GLU A N 1
ATOM 679 C CA . GLU A 1 90 ? 4.316 0.219 6.615 1.00 96.50 90 GLU A CA 1
ATOM 680 C C . GLU A 1 90 ? 2.952 -0.423 6.858 1.00 96.50 90 GLU A C 1
ATOM 682 O O . GLU A 1 90 ? 2.082 -0.456 5.985 1.00 96.50 90 GLU A O 1
ATOM 687 N N . GLN A 1 91 ? 2.764 -0.897 8.087 1.00 96.38 91 GLN A N 1
ATOM 688 C CA . GLN A 1 91 ? 1.474 -1.357 8.588 1.00 96.38 91 GLN A CA 1
ATOM 689 C C . GLN A 1 91 ? 0.639 -0.168 9.096 1.00 96.38 91 GLN A C 1
ATOM 691 O O . GLN A 1 91 ? 1.216 0.805 9.594 1.00 96.38 91 GLN A O 1
ATOM 696 N N . PRO A 1 92 ? -0.703 -0.261 9.064 1.00 92.94 92 PRO A N 1
ATOM 697 C CA . PRO A 1 92 ? -1.582 0.726 9.681 1.00 92.94 92 PRO A CA 1
ATOM 698 C C . PRO A 1 92 ? -1.290 0.889 11.171 1.00 92.94 92 PRO A C 1
ATOM 700 O O . PRO A 1 92 ? -1.418 -0.048 11.964 1.00 92.94 92 PRO A O 1
ATOM 703 N N . SER A 1 93 ? -0.922 2.096 11.579 1.00 93.62 93 SER A N 1
ATOM 704 C CA . SER A 1 93 ? -0.629 2.421 12.971 1.0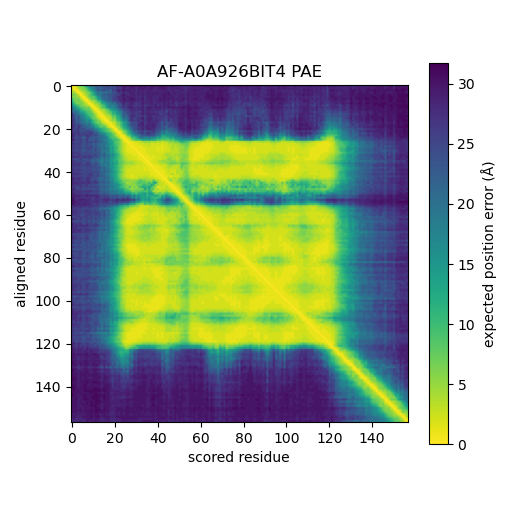0 93.62 93 SER A CA 1
ATOM 705 C C . SER A 1 93 ? -1.026 3.856 13.299 1.00 93.62 93 SER A C 1
ATOM 707 O O . SER A 1 93 ? -1.156 4.702 12.421 1.00 93.62 93 SER A O 1
ATOM 709 N N . ALA A 1 94 ? -1.152 4.180 14.585 1.00 90.19 94 ALA A N 1
ATOM 710 C CA . ALA A 1 94 ? -1.432 5.558 14.994 1.00 90.19 94 ALA A CA 1
ATOM 711 C C . ALA A 1 94 ? -0.350 6.555 14.518 1.00 90.19 94 ALA A C 1
ATOM 713 O O . ALA A 1 94 ? -0.639 7.731 14.338 1.00 90.19 94 ALA A O 1
ATOM 714 N N . ARG A 1 95 ? 0.887 6.091 14.277 1.00 92.50 95 ARG A N 1
ATOM 715 C CA . ARG A 1 95 ? 2.015 6.935 13.846 1.00 92.50 95 ARG A CA 1
ATOM 716 C C . ARG A 1 95 ? 1.920 7.379 12.386 1.00 92.50 95 ARG A C 1
ATOM 718 O O . ARG A 1 95 ? 2.496 8.400 12.036 1.00 92.50 95 ARG A O 1
ATOM 725 N N . ASN A 1 96 ? 1.207 6.622 11.555 1.00 93.00 96 ASN A N 1
ATOM 726 C CA . ASN A 1 96 ? 1.010 6.908 10.134 1.00 93.00 96 ASN A CA 1
ATOM 727 C C . ASN A 1 96 ? -0.478 7.063 9.785 1.00 93.00 96 ASN A C 1
ATOM 729 O O . ASN A 1 96 ? -0.895 6.760 8.669 1.00 93.00 96 ASN A O 1
ATOM 733 N N . ASN A 1 97 ? -1.287 7.527 10.744 1.00 92.50 97 ASN A N 1
ATOM 734 C CA . ASN A 1 97 ? -2.724 7.769 10.573 1.00 92.50 97 ASN A CA 1
ATOM 735 C C . ASN A 1 97 ? -3.509 6.539 10.082 1.00 92.50 97 ASN A C 1
ATOM 737 O O . ASN A 1 97 ? -4.466 6.673 9.329 1.00 92.50 97 ASN A O 1
ATOM 741 N N . TYR A 1 98 ? -3.106 5.342 10.513 1.00 92.00 98 TYR A N 1
ATOM 742 C CA . TYR A 1 98 ? -3.700 4.061 10.116 1.00 92.00 98 TYR A CA 1
ATOM 743 C C . TYR A 1 98 ? -3.613 3.780 8.610 1.00 92.00 98 TYR A C 1
ATOM 745 O O . TYR A 1 98 ? -4.474 3.111 8.045 1.00 92.00 98 TYR A O 1
ATOM 753 N N . THR A 1 99 ? -2.537 4.247 7.976 1.00 93.44 99 THR A N 1
ATOM 754 C CA . THR A 1 99 ? -2.288 4.048 6.545 1.00 93.44 99 THR A CA 1
ATOM 755 C C . THR A 1 99 ? -1.471 2.779 6.310 1.00 93.44 99 THR A C 1
ATOM 757 O O . THR A 1 99 ? -0.427 2.584 6.936 1.00 93.44 99 THR A O 1
ATOM 760 N N . ALA A 1 100 ? -1.897 1.929 5.377 1.00 94.81 100 ALA A N 1
ATOM 761 C CA . ALA A 1 100 ? -1.045 0.872 4.836 1.00 94.81 100 ALA A CA 1
ATOM 762 C C . ALA A 1 100 ? -0.217 1.427 3.671 1.00 94.81 100 ALA A C 1
ATOM 764 O O . ALA A 1 100 ? -0.770 2.072 2.777 1.00 94.81 100 ALA A O 1
ATOM 765 N N . VAL A 1 101 ? 1.092 1.164 3.659 1.00 95.44 101 VAL A N 1
ATOM 766 C CA . VAL A 1 101 ? 1.992 1.619 2.588 1.00 95.44 101 VAL A CA 1
ATOM 767 C C . VAL A 1 101 ? 2.625 0.416 1.908 1.00 95.44 101 VAL A C 1
ATOM 769 O O . VAL A 1 101 ? 3.311 -0.380 2.548 1.00 95.44 101 VAL A O 1
ATOM 772 N N . VAL A 1 102 ? 2.414 0.297 0.602 1.00 95.44 102 VAL A N 1
ATOM 773 C CA . VAL A 1 102 ? 2.930 -0.783 -0.244 1.00 95.44 102 VAL A CA 1
ATOM 774 C C . VAL A 1 102 ? 3.895 -0.203 -1.265 1.00 95.44 102 VAL A C 1
ATOM 776 O O . VAL A 1 102 ? 3.613 0.835 -1.865 1.00 95.44 102 VAL A O 1
ATOM 779 N N . ARG A 1 103 ? 5.015 -0.886 -1.490 1.00 94.75 103 ARG A N 1
ATOM 780 C CA . ARG A 1 103 ? 5.942 -0.594 -2.582 1.00 94.75 103 ARG A CA 1
ATOM 781 C C . ARG A 1 103 ? 5.846 -1.671 -3.645 1.00 94.75 103 ARG A C 1
ATOM 783 O O . ARG A 1 103 ? 5.918 -2.856 -3.332 1.00 94.75 103 ARG A O 1
ATOM 790 N N . VAL A 1 104 ? 5.741 -1.238 -4.894 1.00 93.50 104 VAL A N 1
ATOM 791 C CA . VAL A 1 104 ? 6.001 -2.061 -6.075 1.00 93.50 104 VAL A CA 1
ATOM 792 C C . VAL A 1 104 ? 7.301 -1.568 -6.694 1.00 93.50 104 VAL A C 1
ATOM 794 O O . VAL A 1 104 ? 7.460 -0.363 -6.899 1.00 93.50 104 VAL A O 1
ATOM 797 N N . ARG A 1 105 ? 8.223 -2.486 -6.983 1.00 92.00 105 ARG A N 1
ATOM 798 C CA . ARG A 1 105 ? 9.513 -2.176 -7.605 1.00 92.00 105 ARG A CA 1
ATOM 799 C C . ARG A 1 105 ? 9.717 -3.024 -8.859 1.00 92.00 105 ARG A C 1
ATOM 801 O O . ARG A 1 105 ? 9.678 -4.252 -8.787 1.00 92.00 105 ARG A O 1
ATOM 808 N N . ASP A 1 106 ? 9.966 -2.377 -9.989 1.00 89.25 106 ASP A N 1
ATOM 809 C CA . ASP A 1 106 ? 10.467 -2.981 -11.222 1.00 89.25 106 ASP A CA 1
ATOM 810 C C . ASP A 1 106 ? 11.957 -2.661 -11.366 1.00 89.25 106 ASP A C 1
ATOM 812 O O . ASP A 1 106 ? 12.343 -1.538 -11.659 1.00 89.25 106 ASP A O 1
ATOM 816 N N . GLY A 1 107 ? 12.812 -3.652 -11.105 1.00 84.62 107 GLY A N 1
ATOM 817 C CA . GLY A 1 107 ? 14.264 -3.486 -11.208 1.00 84.62 107 GLY A CA 1
ATOM 818 C C . GLY A 1 107 ? 14.801 -3.565 -12.640 1.00 84.62 107 GLY A C 1
ATOM 819 O O . GLY A 1 107 ? 16.014 -3.485 -12.829 1.00 84.62 107 GLY A O 1
ATOM 820 N N . GLN A 1 108 ? 13.940 -3.791 -13.636 1.00 86.00 108 GLN A N 1
ATOM 821 C CA . GLN A 1 108 ? 14.325 -3.889 -15.041 1.00 86.00 108 GLN A CA 1
ATOM 822 C C . GLN A 1 108 ? 13.931 -2.623 -15.803 1.00 86.00 108 GLN A C 1
ATOM 824 O O . GLN A 1 108 ? 12.989 -1.931 -15.439 1.00 86.00 108 GLN A O 1
ATOM 829 N N . ALA A 1 109 ? 14.645 -2.333 -16.894 1.00 82.88 109 ALA A N 1
ATOM 830 C CA . ALA A 1 109 ? 14.287 -1.225 -17.770 1.00 82.88 109 ALA A CA 1
ATOM 831 C C . ALA A 1 109 ? 12.922 -1.462 -18.449 1.00 82.88 109 ALA A C 1
ATOM 833 O O . ALA A 1 109 ? 12.645 -2.557 -18.954 1.00 82.88 109 ALA A O 1
ATOM 834 N N . GLY A 1 110 ? 12.114 -0.402 -18.520 1.00 84.44 110 GLY A N 1
ATOM 835 C CA . GLY A 1 110 ? 10.792 -0.399 -19.143 1.00 84.44 110 GLY A CA 1
ATOM 836 C C . GLY A 1 110 ? 9.673 -0.822 -18.190 1.00 84.44 110 GLY A C 1
ATOM 837 O O . GLY A 1 110 ? 9.915 -1.416 -17.146 1.00 84.44 110 GLY A O 1
ATOM 838 N N . SER A 1 111 ? 8.423 -0.564 -18.577 1.00 86.56 111 SER A N 1
ATOM 839 C CA . SER A 1 111 ? 7.266 -0.873 -17.736 1.00 86.56 111 SER A CA 1
ATOM 840 C C . SER A 1 111 ? 6.828 -2.338 -17.826 1.00 86.56 111 SER A C 1
ATOM 842 O O . SER A 1 111 ? 6.930 -2.983 -18.873 1.00 86.56 111 SER A O 1
ATOM 844 N N . SER A 1 112 ? 6.282 -2.863 -16.730 1.00 91.31 112 SER A N 1
ATOM 845 C CA . SER A 1 112 ? 5.557 -4.140 -16.716 1.00 91.31 112 SER A CA 1
ATOM 846 C C . SER A 1 112 ? 4.301 -4.058 -15.870 1.00 91.31 112 SER A C 1
ATOM 848 O O . SER A 1 112 ? 4.148 -3.162 -15.042 1.00 91.31 112 SER A O 1
ATOM 850 N N . ARG A 1 113 ? 3.374 -4.992 -16.090 1.00 93.50 113 ARG A N 1
ATOM 851 C CA . ARG A 1 113 ? 2.109 -5.059 -15.363 1.00 93.50 113 ARG A CA 1
ATOM 852 C C . ARG A 1 113 ? 2.283 -5.806 -14.045 1.00 93.50 113 ARG A C 1
ATOM 854 O O . ARG A 1 113 ? 2.749 -6.943 -14.013 1.00 93.50 113 ARG A O 1
ATOM 861 N N . TYR A 1 114 ? 1.811 -5.184 -12.976 1.00 94.50 114 TYR A N 1
ATOM 862 C CA . TYR A 1 114 ? 1.796 -5.721 -11.624 1.00 94.50 114 TYR A CA 1
ATOM 863 C C . TYR A 1 114 ? 0.366 -5.879 -11.120 1.00 94.50 114 TYR A C 1
ATOM 865 O O . TYR A 1 114 ? -0.555 -5.176 -11.553 1.00 94.50 114 TYR A O 1
ATOM 873 N N . GLY A 1 115 ? 0.195 -6.816 -10.192 1.00 95.19 115 GLY A N 1
ATOM 874 C CA . GLY A 1 115 ? -1.063 -7.051 -9.500 1.00 95.19 115 GLY A CA 1
ATOM 875 C C . GLY A 1 115 ? -0.826 -7.613 -8.107 1.00 95.19 115 GLY A C 1
ATOM 876 O O . GLY A 1 115 ? 0.051 -8.462 -7.917 1.00 95.19 115 GLY A O 1
ATOM 877 N N . PHE A 1 116 ? -1.593 -7.131 -7.136 1.00 95.88 116 PHE A N 1
ATOM 878 C CA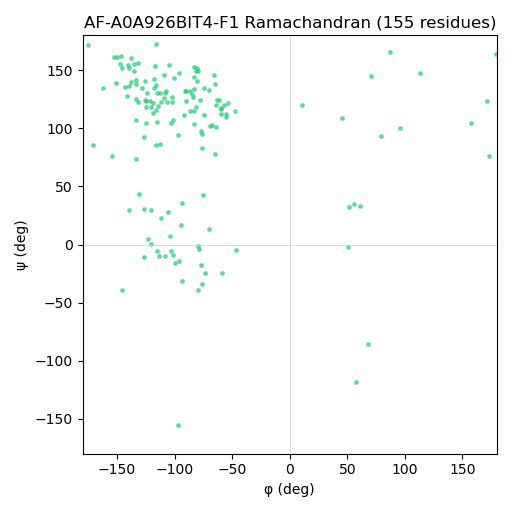 . PHE A 1 116 ? -1.583 -7.657 -5.776 1.00 95.88 116 PHE A CA 1
ATOM 879 C C . PHE A 1 116 ? -2.926 -7.437 -5.082 1.00 95.88 116 PHE A C 1
ATOM 881 O O . PHE A 1 116 ? -3.717 -6.566 -5.457 1.00 95.88 116 PHE A O 1
ATOM 888 N N . ILE A 1 117 ? -3.133 -8.215 -4.024 1.00 95.50 117 ILE A N 1
ATOM 889 C CA . ILE A 1 117 ? -4.255 -8.106 -3.104 1.00 95.50 117 ILE A CA 1
ATOM 890 C C . ILE A 1 117 ? -3.721 -7.779 -1.710 1.00 95.50 117 ILE A C 1
ATOM 892 O O . ILE A 1 117 ? -2.767 -8.405 -1.240 1.00 95.50 117 ILE A O 1
ATOM 896 N N . LEU A 1 118 ? -4.350 -6.819 -1.038 1.00 94.94 118 LEU A N 1
ATOM 897 C CA . LEU A 1 118 ? -4.230 -6.638 0.404 1.00 94.94 118 LEU A CA 1
ATOM 898 C C . LEU A 1 118 ? -5.442 -7.231 1.105 1.00 94.94 118 LEU A C 1
ATOM 900 O O . LEU A 1 118 ? -6.555 -7.127 0.599 1.00 94.94 118 LEU A O 1
ATOM 904 N N . GLN A 1 119 ? -5.215 -7.818 2.276 1.00 94.50 119 GLN A N 1
ATOM 905 C CA . GLN A 1 119 ? -6.258 -8.414 3.109 1.00 94.50 119 GLN A CA 1
ATOM 906 C C . GLN A 1 119 ? -6.084 -7.978 4.562 1.00 94.50 119 GLN A C 1
ATOM 908 O O . GLN A 1 119 ? -4.958 -7.963 5.072 1.00 94.50 119 GLN A O 1
ATOM 913 N N . TRP A 1 120 ? -7.181 -7.655 5.242 1.00 92.81 120 TRP A N 1
ATOM 914 C CA . TRP A 1 120 ? -7.185 -7.327 6.669 1.00 92.81 120 TRP A CA 1
ATOM 915 C C . TRP A 1 120 ? -8.484 -7.769 7.338 1.00 92.81 120 TRP A C 1
ATOM 917 O O . TRP A 1 120 ? -9.523 -7.871 6.702 1.00 92.81 120 TRP A O 1
ATOM 927 N N . ASP A 1 121 ? -8.433 -7.998 8.647 1.00 87.44 121 ASP A N 1
ATOM 928 C CA . ASP A 1 121 ? -9.592 -8.442 9.419 1.00 87.44 121 ASP A CA 1
ATOM 929 C C . ASP A 1 121 ? -10.346 -7.221 9.984 1.00 87.44 121 ASP A C 1
ATOM 931 O O . ASP A 1 121 ? -9.837 -6.525 10.873 1.00 87.44 121 ASP A O 1
ATOM 935 N N . ASN A 1 122 ? -11.568 -6.942 9.501 1.00 72.94 122 ASN A N 1
ATOM 936 C CA . ASN A 1 122 ? -12.349 -5.800 9.998 1.00 72.94 122 ASN A CA 1
ATOM 937 C C . ASN A 1 122 ? -12.990 -6.053 11.354 1.00 72.94 122 ASN A C 1
ATOM 939 O O . ASN A 1 122 ? -13.343 -5.078 12.012 1.00 72.94 122 ASN A O 1
ATOM 943 N N . GLY A 1 123 ? -13.106 -7.308 11.800 1.00 64.25 123 GLY A N 1
ATOM 944 C CA . GLY A 1 123 ? -13.505 -7.745 13.148 1.00 64.25 123 GLY A CA 1
ATOM 945 C C . GLY A 1 123 ? -14.791 -7.152 13.752 1.00 64.25 123 GLY A C 1
ATOM 946 O O . GLY A 1 123 ? -15.086 -7.486 14.896 1.00 64.25 123 GLY A O 1
ATOM 947 N N . ARG A 1 124 ? -15.478 -6.228 13.062 1.00 54.88 124 ARG A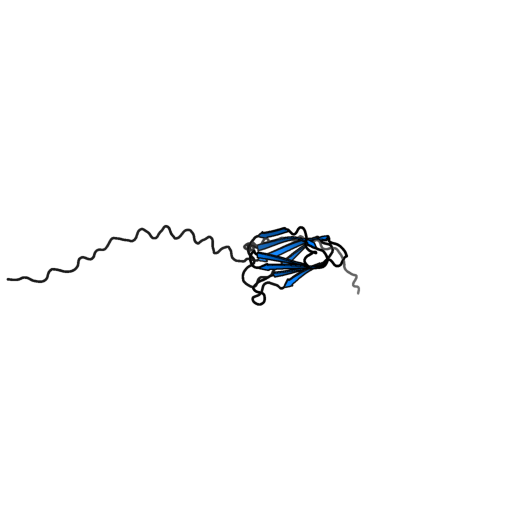 N 1
ATOM 948 C CA . ARG A 1 124 ? -16.618 -5.403 13.486 1.00 54.88 124 ARG A CA 1
ATOM 949 C C . ARG A 1 124 ? -17.206 -4.652 12.276 1.00 54.88 124 ARG A C 1
ATOM 951 O O . ARG A 1 124 ? -16.876 -3.483 12.093 1.00 54.88 124 ARG A O 1
ATOM 958 N N . ASP A 1 125 ? -18.107 -5.285 11.535 1.00 51.44 125 ASP A N 1
ATOM 959 C CA . ASP A 1 125 ? -19.306 -4.589 11.028 1.00 51.44 125 ASP A CA 1
ATOM 960 C C . ASP A 1 125 ? -20.601 -5.174 11.648 1.00 51.44 125 ASP A C 1
ATOM 962 O O . ASP A 1 125 ? -21.649 -4.543 11.605 1.00 51.44 125 ASP A O 1
ATOM 966 N N . ASP A 1 126 ? -20.509 -6.256 12.429 1.00 46.72 126 ASP A N 1
ATOM 967 C CA . ASP A 1 126 ? -21.621 -6.956 13.105 1.00 46.72 126 ASP A CA 1
ATOM 968 C C . ASP A 1 126 ? -22.276 -6.184 14.278 1.00 46.72 126 ASP A C 1
ATOM 970 O O . ASP A 1 126 ? -22.974 -6.766 15.098 1.00 46.72 126 ASP A O 1
ATOM 974 N N . ARG A 1 127 ? -22.018 -4.879 14.447 1.00 48.34 127 ARG A N 1
ATOM 975 C CA . ARG A 1 127 ? -22.626 -4.069 15.534 1.00 48.34 127 ARG A CA 1
ATOM 976 C C . ARG A 1 127 ? -23.457 -2.891 15.048 1.00 48.34 127 ARG A C 1
ATOM 978 O O . ARG A 1 127 ? -23.923 -2.102 15.874 1.00 48.34 127 ARG A O 1
ATOM 985 N N . ARG A 1 128 ? -23.573 -2.692 13.734 1.00 44.44 128 ARG A N 1
ATOM 986 C CA . ARG A 1 128 ? -24.294 -1.539 13.176 1.00 44.44 128 ARG A CA 1
ATOM 987 C C . ARG A 1 128 ? -25.630 -1.881 12.526 1.00 44.44 128 ARG A C 1
ATOM 989 O O . ARG A 1 128 ? -26.407 -0.946 12.345 1.00 44.44 128 ARG A O 1
ATOM 996 N N . ASP A 1 129 ? -25.946 -3.159 12.339 1.00 49.06 129 ASP A N 1
ATOM 997 C CA . ASP A 1 129 ? -27.190 -3.563 11.675 1.00 49.06 129 ASP A CA 1
ATOM 998 C C . ASP A 1 129 ? -28.335 -3.901 12.651 1.00 49.06 129 ASP A C 1
ATOM 1000 O O . ASP A 1 129 ? -29.499 -3.812 12.276 1.00 49.06 129 ASP A O 1
ATOM 1004 N N . ASP A 1 130 ? -28.061 -4.095 13.947 1.00 49.88 130 ASP A N 1
ATOM 1005 C CA . ASP A 1 130 ? -29.121 -4.336 14.950 1.00 49.88 130 ASP A CA 1
ATOM 1006 C C . 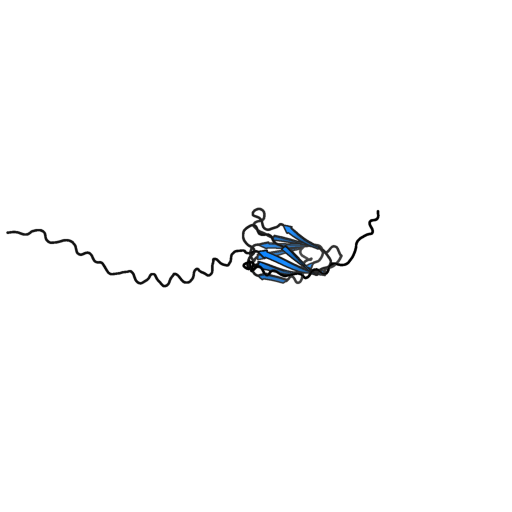ASP A 1 130 ? -29.840 -3.046 15.397 1.00 49.88 130 ASP A C 1
ATOM 1008 O O . ASP A 1 130 ? -30.769 -3.058 16.212 1.00 49.88 130 ASP A O 1
ATOM 1012 N N . ARG A 1 131 ? -29.399 -1.879 14.910 1.00 47.22 131 ARG A N 1
ATOM 1013 C CA . ARG A 1 131 ? -29.904 -0.570 15.353 1.00 47.22 131 ARG A CA 1
ATOM 1014 C C . ARG A 1 131 ? -31.045 -0.048 14.473 1.00 47.22 131 ARG A C 1
ATOM 1016 O O . ARG A 1 131 ? -31.136 1.162 14.264 1.00 47.22 131 ARG A O 1
ATOM 1023 N N . TRP A 1 132 ? -31.915 -0.928 13.977 1.00 46.59 132 TRP A N 1
ATOM 1024 C CA . TRP A 1 132 ? -33.129 -0.523 13.257 1.00 46.59 132 TRP A CA 1
ATOM 1025 C C . TRP A 1 132 ? -34.397 -1.332 13.574 1.00 46.59 132 TRP A C 1
ATOM 1027 O O . TRP A 1 132 ? -35.288 -1.354 12.746 1.00 46.59 132 TRP A O 1
ATOM 1037 N N . ASP A 1 133 ? -34.558 -1.889 14.784 1.00 51.34 133 ASP A N 1
ATOM 1038 C CA . ASP A 1 133 ? -35.868 -2.460 15.183 1.00 51.34 133 ASP A CA 1
ATOM 1039 C C . ASP A 1 133 ? -36.467 -1.958 16.508 1.00 51.34 133 ASP A C 1
ATOM 1041 O O . ASP A 1 133 ? -37.655 -2.119 16.751 1.00 51.34 133 ASP A O 1
ATOM 1045 N N . SER A 1 134 ? -35.747 -1.217 17.354 1.00 44.22 134 SER A N 1
ATOM 1046 C CA . SER A 1 134 ? -36.286 -0.812 18.674 1.00 44.22 134 SER A CA 1
ATOM 1047 C C . SER A 1 134 ? -36.962 0.570 18.719 1.00 44.22 134 SER A C 1
ATOM 1049 O O . SER A 1 134 ? -37.167 1.134 19.797 1.00 44.22 134 SER A O 1
ATOM 1051 N N . ARG A 1 135 ? -37.327 1.153 17.567 1.00 47.50 135 ARG A N 1
ATOM 1052 C CA . ARG A 1 135 ? -38.034 2.454 17.506 1.00 47.50 135 ARG A CA 1
ATOM 1053 C C . ARG A 1 135 ? -39.532 2.370 17.195 1.00 47.50 135 ARG A C 1
ATOM 1055 O O . ARG A 1 135 ? -40.147 3.427 17.046 1.00 47.50 135 ARG A O 1
ATOM 1062 N N . ARG A 1 136 ? -40.132 1.175 17.145 1.00 47.84 136 ARG A N 1
ATOM 1063 C CA . ARG A 1 136 ? -41.590 1.029 16.973 1.00 47.84 136 ARG A CA 1
ATOM 1064 C C . ARG A 1 136 ? -42.397 0.718 18.237 1.00 47.84 136 ARG A C 1
ATOM 1066 O O . ARG A 1 136 ? -43.59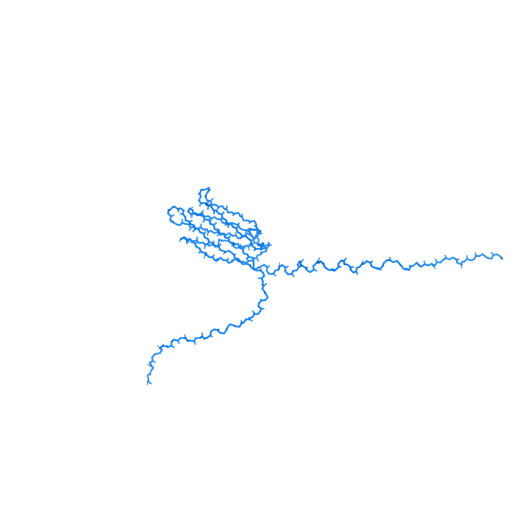4 0.952 18.192 1.00 47.84 136 ARG A O 1
ATOM 1073 N N . ASP A 1 137 ? -41.774 0.413 19.378 1.00 50.41 137 ASP A N 1
ATOM 1074 C CA . ASP A 1 137 ? -42.534 -0.079 20.548 1.00 50.41 137 ASP A CA 1
ATOM 1075 C C . ASP A 1 137 ? -42.594 0.876 21.758 1.00 50.41 137 ASP A C 1
ATOM 1077 O O . ASP A 1 137 ? -42.785 0.442 22.886 1.00 50.41 137 ASP A O 1
ATOM 1081 N N . ARG A 1 138 ? -42.406 2.194 21.583 1.00 46.62 138 ARG A N 1
ATOM 1082 C CA . ARG A 1 138 ? -42.528 3.167 22.701 1.00 46.62 138 ARG A CA 1
ATOM 1083 C C . ARG A 1 138 ? -43.407 4.367 22.379 1.00 46.62 138 ARG A C 1
ATOM 1085 O O . ARG A 1 138 ? -43.036 5.514 22.643 1.00 46.62 138 ARG A O 1
ATOM 1092 N N . ARG A 1 139 ? -44.551 4.118 21.747 1.00 43.97 139 ARG A N 1
ATOM 1093 C CA . ARG A 1 139 ? -45.541 5.156 21.438 1.00 43.97 139 ARG A CA 1
ATOM 1094 C C . ARG A 1 139 ? -46.956 4.835 21.924 1.00 43.97 139 ARG A C 1
ATOM 1096 O O . ARG A 1 139 ? -47.874 5.385 21.345 1.00 43.97 139 ARG A O 1
ATOM 1103 N N . ASP A 1 140 ? -47.125 4.086 23.016 1.00 52.16 140 ASP A N 1
ATOM 1104 C CA . ASP A 1 140 ? -48.464 3.862 23.599 1.00 52.16 140 ASP A CA 1
ATOM 1105 C C . ASP A 1 140 ? -48.639 4.273 25.079 1.00 52.16 140 ASP A C 1
ATOM 1107 O O . ASP A 1 140 ? -49.737 4.165 25.610 1.00 52.16 140 ASP A O 1
ATOM 1111 N N . ASP A 1 141 ? -47.647 4.893 25.736 1.00 48.34 141 ASP A N 1
ATOM 1112 C CA . ASP A 1 141 ? -47.729 5.124 27.197 1.00 48.34 141 ASP A CA 1
ATOM 1113 C C . ASP A 1 141 ? -48.021 6.583 27.614 1.00 48.34 141 ASP A C 1
ATOM 1115 O O . ASP A 1 141 ? -47.611 7.037 28.684 1.00 48.34 141 ASP A O 1
ATOM 1119 N N . ARG A 1 142 ? -48.705 7.384 26.783 1.00 46.00 142 ARG A N 1
ATOM 1120 C CA . ARG A 1 142 ? -49.112 8.754 27.172 1.00 46.00 142 ARG A CA 1
ATOM 1121 C C . ARG A 1 142 ? -50.603 9.008 26.983 1.00 46.00 142 ARG A C 1
ATOM 1123 O O . ARG A 1 142 ? -50.994 9.546 25.950 1.00 46.00 142 ARG A O 1
ATOM 1130 N N . ARG A 1 143 ? -51.374 8.776 28.053 1.00 46.03 143 ARG A N 1
ATOM 1131 C CA . ARG A 1 143 ? -52.314 9.730 28.700 1.00 46.03 143 ARG A CA 1
ATOM 1132 C C . ARG A 1 143 ? -53.371 8.954 29.488 1.00 46.03 143 ARG A C 1
ATOM 1134 O O . ARG A 1 143 ? -54.299 8.430 28.886 1.00 46.03 143 ARG A O 1
ATOM 1141 N N . GLY A 1 144 ? -53.243 8.935 30.814 1.00 45.50 144 GLY A N 1
ATOM 1142 C CA . GLY A 1 144 ? -54.181 8.215 31.675 1.00 45.50 144 GLY A CA 1
ATOM 1143 C C . GLY A 1 144 ? -54.470 8.836 33.033 1.00 45.50 144 GLY A C 1
ATOM 1144 O O . GLY A 1 144 ? -55.627 8.841 33.407 1.00 45.50 144 GLY A O 1
ATOM 1145 N N . ASP A 1 145 ? -53.499 9.414 33.747 1.00 45.69 145 ASP A N 1
ATOM 1146 C CA . ASP A 1 145 ? -53.710 9.648 35.188 1.00 45.69 145 ASP A CA 1
ATOM 1147 C C . ASP A 1 145 ? -53.713 11.138 35.544 1.00 45.69 145 ASP A C 1
ATOM 1149 O O . ASP A 1 145 ? -52.698 11.750 35.886 1.00 45.69 145 ASP A O 1
ATOM 1153 N N . ARG A 1 146 ? -54.900 11.735 35.404 1.00 42.91 146 ARG A N 1
ATOM 1154 C CA . ARG A 1 146 ? -55.251 13.064 35.907 1.00 42.91 146 ARG A CA 1
ATOM 1155 C C . ARG A 1 146 ? -55.656 12.912 37.376 1.00 42.91 146 ARG A C 1
ATOM 1157 O O . ARG A 1 146 ? -56.738 12.420 37.665 1.00 42.91 146 ARG A O 1
ATOM 1164 N N . TRP A 1 147 ? -54.759 13.300 38.277 1.00 40.72 147 TRP A N 1
ATOM 1165 C CA . TRP A 1 147 ? -55.024 13.420 39.710 1.00 40.72 147 TRP A CA 1
ATOM 1166 C C . TRP A 1 147 ? -55.873 14.673 39.956 1.00 40.72 147 TRP A C 1
ATOM 1168 O O . TRP A 1 147 ? -55.389 15.786 39.751 1.00 40.72 147 TRP A O 1
ATOM 1178 N N . ASP A 1 148 ? -57.132 14.487 40.352 1.00 48.22 148 ASP A N 1
ATOM 1179 C CA . ASP A 1 148 ? -57.995 15.539 40.892 1.00 48.22 148 ASP A CA 1
ATOM 1180 C C . ASP A 1 148 ? -57.947 15.450 42.427 1.00 48.22 148 ASP A C 1
ATOM 1182 O O . ASP A 1 148 ? -58.684 14.684 43.043 1.00 48.22 148 ASP A O 1
ATOM 1186 N N . ASP A 1 149 ? -57.061 16.238 43.033 1.00 52.94 149 ASP A N 1
ATOM 1187 C CA . ASP A 1 149 ? -57.074 16.558 44.458 1.00 52.94 149 ASP A CA 1
ATOM 1188 C C . ASP A 1 149 ? -57.262 18.074 44.613 1.00 52.94 149 ASP A C 1
ATOM 1190 O O . ASP A 1 149 ? -56.668 18.859 43.874 1.00 52.94 149 ASP A O 1
ATOM 1194 N N . ASP A 1 150 ? -58.038 18.443 45.635 1.00 44.53 150 ASP A N 1
ATOM 1195 C CA . ASP A 1 150 ? -58.296 19.792 46.168 1.00 44.53 150 ASP A CA 1
ATOM 1196 C C . ASP A 1 150 ? -59.565 20.505 45.656 1.00 44.53 150 ASP A C 1
ATOM 1198 O O . ASP A 1 150 ? -59.612 21.030 44.552 1.00 44.53 150 ASP A O 1
ATOM 1202 N N . TRP A 1 151 ? -60.633 20.478 46.472 1.00 44.19 151 TRP A N 1
ATOM 1203 C CA . TRP A 1 151 ? -61.307 21.661 47.052 1.00 44.19 151 TRP A CA 1
ATOM 1204 C C . TRP A 1 151 ? -62.592 21.239 47.797 1.00 44.19 151 TRP A C 1
ATOM 1206 O O . TRP A 1 151 ? -63.714 21.460 47.346 1.00 44.19 151 TRP A O 1
ATOM 1216 N N . ASN A 1 152 ? -62.447 20.664 48.997 1.00 50.06 152 ASN A N 1
ATOM 1217 C CA . ASN A 1 152 ? -63.521 20.691 49.999 1.00 50.06 152 ASN A CA 1
ATOM 1218 C C . ASN A 1 152 ? -62.968 21.092 51.373 1.00 50.06 152 ASN A C 1
ATOM 1220 O O . ASN A 1 152 ? -62.827 20.283 52.289 1.00 50.06 152 ASN A O 1
ATOM 1224 N N . ARG A 1 153 ? -62.649 22.383 51.513 1.00 47.50 153 ARG A N 1
ATOM 1225 C CA . ARG A 1 153 ? -62.569 23.056 52.813 1.00 47.50 153 ARG A CA 1
ATOM 1226 C C . ARG A 1 153 ? -63.465 24.288 52.817 1.00 47.50 153 ARG A C 1
ATOM 1228 O O . ARG A 1 153 ? -63.101 25.338 52.307 1.00 47.50 153 ARG A O 1
ATOM 1235 N N . GLY A 1 154 ? -64.594 24.144 53.503 1.00 44.22 154 GLY A N 1
ATOM 1236 C CA . GLY A 1 154 ? -65.052 25.128 54.479 1.00 44.22 154 GLY A CA 1
ATOM 1237 C C . GLY A 1 154 ? -65.739 26.385 53.951 1.00 44.22 154 GLY A C 1
ATOM 1238 O O . GLY A 1 154 ? -65.116 27.435 53.828 1.00 44.22 154 GLY A O 1
ATOM 1239 N N . ARG A 1 155 ? -67.071 26.333 53.872 1.00 39.53 155 ARG A N 1
ATOM 1240 C CA . ARG A 1 155 ? -67.925 27.444 54.318 1.00 39.53 155 ARG A CA 1
ATOM 1241 C C . ARG A 1 155 ? -69.077 26.903 55.169 1.00 39.53 155 ARG A C 1
ATOM 1243 O O . ARG A 1 155 ? -69.991 26.276 54.653 1.00 39.53 155 ARG A O 1
ATOM 1250 N N . ARG A 1 156 ? -68.976 27.143 56.479 1.00 43.34 156 ARG A N 1
ATOM 1251 C CA . ARG A 1 156 ? -70.114 27.438 57.375 1.00 43.34 156 ARG A CA 1
ATOM 1252 C C . ARG A 1 156 ? -70.454 28.931 57.182 1.00 43.34 156 ARG A C 1
ATOM 1254 O O . ARG A 1 156 ? -69.531 29.662 56.802 1.00 43.34 156 ARG A O 1
ATOM 1261 N N . PRO A 1 157 ? -71.695 29.412 57.371 1.00 52.84 157 PRO A N 1
ATOM 1262 C CA . PRO A 1 157 ? -72.566 29.206 58.541 1.00 52.84 157 PRO A CA 1
ATOM 1263 C C . PRO A 1 157 ? -73.708 28.219 58.320 1.00 52.84 157 PRO A C 1
ATOM 1265 O O . PRO A 1 157 ? -74.331 28.275 57.239 1.00 52.84 157 PRO A O 1
#

pLDDT: mean 72.12, std 21.87, range [33.56, 96.5]

Radius of gyration: 31.44 Å; Cα contacts (8 Å, |Δi|>4): 274; chains: 1; bounding box: 97×83×78 Å

Foldseek 3Di:
DDDDDDDDDDPDDDPPPPDPPVPLPKKKKKKKWKFFFKKKWKAAFNDIDIDDPVPGTGPIDMDIGGTQDQAFWDKDKDWPDDDFDKDWPDGQHPVVRGMTMIMDGDPDGDIDMTIMMIITRNNDPVPPVVPPDPPPPPPPPDDDDDDDDDDDDDDDD

Sequence (157 aa):
MTVRSILGRFAGVAMLLTLSVGIAHAGTLRWTGEVDDTAIIRLDGRDLRANGNMRGIRNARFDVDGALPNRPVRVRLVKEGGRGDVEILEQPSARNNYTAVVRVRDGQAGSSRYGFILQWDNGRDDRRDDRWDSRRDRRDDRRGDRWDDDWNRGRRP

Solvent-accessible surface area (backbone atoms only — not comparable to full-atom values): 10023 Å² total; per-residue (Å²): 139,83,92,82,82,90,86,83,80,92,84,75,83,82,79,79,77,80,70,84,64,76,75,51,57,61,22,36,34,43,41,36,27,32,36,30,4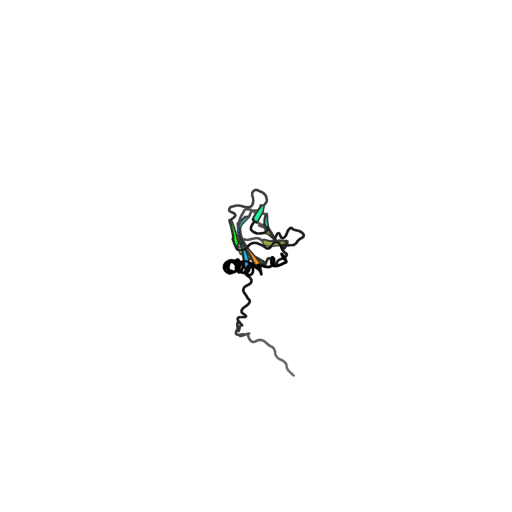5,46,35,40,38,37,38,38,46,78,52,72,50,76,51,40,58,96,85,20,65,42,86,68,47,73,50,71,43,61,59,47,55,95,47,72,50,69,71,46,80,45,81,74,48,52,94,51,52,76,47,78,78,39,67,23,25,85,91,57,74,18,26,35,32,33,39,40,38,32,88,53,93,65,68,46,61,34,29,36,35,40,39,32,68,52,74,66,71,89,78,68,74,80,80,78,68,87,83,76,82,82,83,81,91,82,85,82,88,81,86,89,80,89,89,90,79,85,82,81,136

Nearest PDB structures (foldseek):
  4y7m-assembly2_D  TM=2.309E-01  e=6.880E-01  Escherichia coli 2-156-04_S3_C3
  6v1v-assembly1_C  TM=2.612E-01  e=3.280E+00  Bacillus thuringiensis
  6oj0-assembly1_Z  TM=2.576E-01  e=2.020E+00  Sulfolobus polyhedral virus 1
  5ykv-assembly1_A  TM=3.276E-01  e=9.126E+00  Macrobrachium rosenbergii nodavirus
  6tfj-assembly1_D  TM=1.572E-01  e=5.621E+00  Bacillus thuringiensis